Protein AF-A0A6M3JMM8-F1 (afdb_monomer)

Mean predicted aligned error: 8.92 Å

Nearest PDB structures (foldseek):
  6tbv-assembly1_L311  TM=4.826E-01  e=9.088E-01  Escherichia coli K-12
  4tma-assembly1_I  TM=4.012E-01  e=9.163E+00  Escherichia coli K-12

pLDDT: mean 82.33, std 11.72, range [55.28, 94.19]

Radius of gyration: 16.05 Å; Cα contacts (8 Å, |Δi|>4): 55; chains: 1; bounding box: 32×24×41 Å

Organism: NCBI:txid1070528

Solvent-accessible surface area (backbone atoms only — not comparable to full-atom values): 3094 Å² total; per-residue (Å²): 32,37,32,30,17,72,84,79,65,48,79,70,52,74,44,85,58,78,86,43,77,53,78,39,80,46,76,46,69,73,59,45,50,52,53,49,59,56,55,78,68,60,82,78,77,79,79,87,127

Secondary structure (DSSP, 8-state):
-EEEETTT--EEEE-S-TT---EEEE--HHHHHHHHHHHTT--------

Foldseek 3Di:
DWEAEPPPRDTPGDDPPPVDPDYDYDHDPV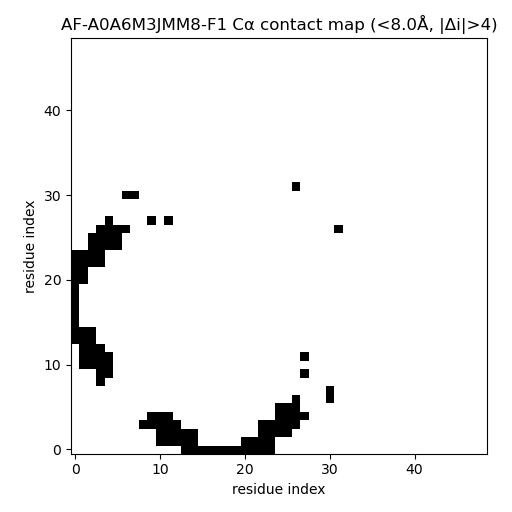RVVVVVVVVVPDPPPPDDD

Sequence (49 aa):
MLRQCSWCGKDMGEKPPLEDKSVTDGICDECLEKVKGELNGNNIQREER

Structure (mmCIF, N/CA/C/O backbone):
data_AF-A0A6M3JMM8-F1
#
_entry.id   AF-A0A6M3JMM8-F1
#
loop_
_atom_site.group_PDB
_atom_site.id
_atom_site.type_symbol
_atom_site.label_atom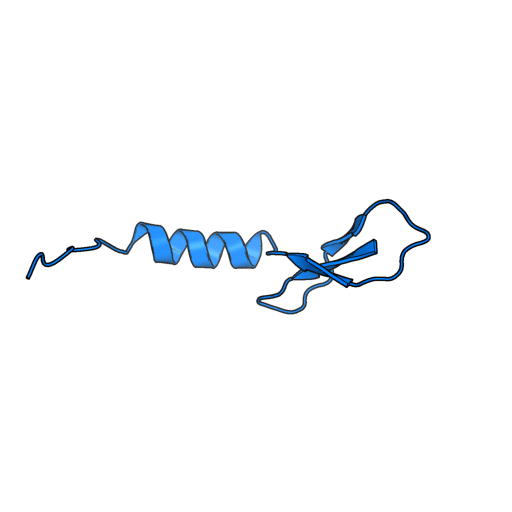_id
_atom_site.label_alt_id
_atom_site.label_comp_id
_atom_site.label_asym_id
_atom_site.label_entity_id
_atom_site.label_seq_id
_atom_site.pdbx_PDB_ins_code
_atom_site.Cartn_x
_atom_site.Cartn_y
_atom_site.Cartn_z
_atom_site.occupancy
_atom_site.B_iso_or_equiv
_atom_site.auth_seq_id
_atom_site.auth_comp_id
_atom_site.auth_asym_id
_atom_site.auth_atom_id
_atom_site.pdbx_PDB_model_num
ATOM 1 N N . MET A 1 1 ? 8.359 -6.329 -9.973 1.00 84.12 1 MET A N 1
ATOM 2 C CA . MET A 1 1 ? 7.064 -6.872 -9.512 1.00 84.12 1 MET A CA 1
ATOM 3 C C . MET A 1 1 ? 6.076 -5.744 -9.358 1.00 84.12 1 MET A C 1
ATOM 5 O O . MET A 1 1 ? 6.437 -4.699 -8.822 1.00 84.12 1 MET A O 1
ATOM 9 N N . LEU A 1 2 ? 4.857 -5.945 -9.844 1.00 85.00 2 LEU A N 1
ATOM 10 C CA . LEU A 1 2 ? 3.788 -4.953 -9.782 1.00 85.00 2 LEU A CA 1
ATOM 11 C C . LEU A 1 2 ? 3.117 -5.044 -8.413 1.00 85.00 2 LEU A C 1
ATOM 13 O O . LEU A 1 2 ? 2.911 -6.146 -7.904 1.00 85.00 2 LEU A O 1
ATOM 17 N N . ARG A 1 3 ? 2.790 -3.918 -7.787 1.00 90.81 3 ARG A N 1
ATOM 18 C CA . ARG A 1 3 ? 2.071 -3.901 -6.512 1.00 90.81 3 ARG A CA 1
ATOM 19 C C . ARG A 1 3 ? 0.673 -3.360 -6.740 1.00 90.81 3 ARG A C 1
ATOM 21 O O . ARG A 1 3 ? 0.516 -2.245 -7.220 1.00 90.81 3 ARG A O 1
ATOM 28 N N . GLN A 1 4 ? -0.334 -4.125 -6.347 1.00 94.19 4 GLN A N 1
ATOM 29 C CA . GLN A 1 4 ? -1.734 -3.750 -6.497 1.00 94.19 4 GLN A CA 1
ATOM 30 C C . GLN A 1 4 ? -2.445 -3.831 -5.150 1.00 94.19 4 GLN A C 1
ATOM 32 O O . GLN A 1 4 ? -2.169 -4.702 -4.324 1.00 94.19 4 GLN A O 1
ATOM 37 N N . CYS A 1 5 ? -3.373 -2.909 -4.906 1.00 94.00 5 CYS A N 1
ATOM 38 C CA . CYS A 1 5 ? -4.215 -2.982 -3.727 1.00 94.00 5 CYS A CA 1
ATOM 39 C C . CYS A 1 5 ? -5.269 -4.086 -3.879 1.00 94.00 5 CYS A C 1
ATOM 41 O O . CYS A 1 5 ? -6.089 -4.034 -4.790 1.00 94.00 5 CYS A O 1
ATOM 43 N N . SER A 1 6 ? -5.327 -5.025 -2.942 1.00 93.94 6 SER A N 1
ATOM 44 C CA . SER A 1 6 ? -6.293 -6.134 -2.955 1.00 93.94 6 SER A CA 1
ATOM 45 C C . SER A 1 6 ? -7.710 -5.714 -2.569 1.00 93.94 6 SER A C 1
ATOM 47 O O . SER A 1 6 ? -8.659 -6.445 -2.824 1.00 93.94 6 SER A O 1
ATOM 49 N N . TRP A 1 7 ? -7.869 -4.535 -1.958 1.00 92.12 7 TRP A N 1
ATOM 50 C CA . TRP A 1 7 ? -9.177 -3.998 -1.572 1.00 92.12 7 TRP A CA 1
ATOM 51 C C . TRP A 1 7 ? -9.864 -3.229 -2.698 1.00 92.12 7 TRP A C 1
ATOM 53 O O . TRP A 1 7 ? -11.060 -3.392 -2.910 1.00 92.12 7 TRP A O 1
ATOM 63 N N . CYS A 1 8 ? -9.129 -2.357 -3.392 1.00 93.44 8 CYS A N 1
ATOM 64 C CA . CYS A 1 8 ? -9.702 -1.466 -4.406 1.00 93.44 8 CYS A CA 1
ATOM 65 C C . CYS A 1 8 ? -9.124 -1.664 -5.812 1.00 93.44 8 CYS A C 1
ATOM 67 O O . CYS A 1 8 ? -9.576 -1.013 -6.748 1.00 93.44 8 CYS A O 1
ATOM 69 N N . GLY A 1 9 ? -8.115 -2.522 -5.971 1.00 91.88 9 GLY A N 1
ATOM 70 C CA . GLY A 1 9 ? -7.454 -2.777 -7.250 1.00 91.88 9 GLY A CA 1
ATOM 71 C C . GLY A 1 9 ? -6.512 -1.668 -7.724 1.00 91.88 9 GLY A C 1
ATOM 72 O O . GLY A 1 9 ? -6.025 -1.738 -8.845 1.00 91.88 9 GLY A O 1
ATOM 73 N N . LYS A 1 10 ? -6.248 -0.643 -6.903 1.00 92.19 10 LYS A N 1
ATOM 74 C CA . LYS A 1 10 ? -5.375 0.481 -7.270 1.00 92.19 10 LYS A CA 1
ATOM 75 C C . LYS A 1 10 ? -3.934 0.019 -7.489 1.00 92.19 10 LYS A C 1
ATOM 77 O O . LYS A 1 10 ? -3.381 -0.673 -6.634 1.00 92.19 10 LYS A O 1
ATOM 82 N N . ASP A 1 11 ? -3.331 0.451 -8.594 1.00 92.56 11 ASP A N 1
ATOM 83 C CA . ASP A 1 11 ? -1.904 0.264 -8.847 1.00 92.56 11 ASP A CA 1
ATOM 84 C C . ASP A 1 11 ? -1.077 1.102 -7.858 1.00 92.56 11 ASP A C 1
ATOM 86 O O . ASP A 1 11 ? -1.345 2.287 -7.636 1.00 92.56 11 ASP A O 1
ATOM 90 N N . MET A 1 12 ? -0.116 0.456 -7.205 1.00 90.38 12 MET A N 1
ATOM 91 C CA . MET A 1 12 ? 0.757 1.032 -6.181 1.00 90.38 12 MET A CA 1
ATOM 92 C C . MET A 1 12 ? 2.216 1.112 -6.655 1.00 90.38 12 MET A C 1
ATOM 94 O O . MET A 1 12 ? 3.116 1.296 -5.831 1.00 90.38 12 MET A O 1
ATOM 98 N N . GLY A 1 13 ? 2.453 0.974 -7.962 1.00 86.88 13 GLY A N 1
ATOM 99 C CA . GLY A 1 13 ? 3.770 1.006 -8.577 1.00 86.88 13 GLY A CA 1
ATOM 100 C C . GLY A 1 13 ? 4.538 -0.311 -8.503 1.00 86.88 13 GLY A C 1
ATOM 101 O O . GLY A 1 13 ? 4.034 -1.362 -8.099 1.00 86.88 13 GLY A O 1
ATOM 102 N N . GLU A 1 14 ? 5.801 -0.241 -8.914 1.00 86.19 14 GLU A N 1
ATOM 103 C CA . GLU A 1 14 ? 6.670 -1.403 -9.068 1.00 86.19 14 GLU A CA 1
ATOM 104 C C . GLU A 1 14 ? 7.717 -1.482 -7.954 1.00 86.19 14 GLU A C 1
ATOM 106 O O . GLU A 1 14 ? 8.275 -0.479 -7.507 1.00 86.19 14 GLU A O 1
ATOM 111 N N . LYS A 1 15 ? 8.023 -2.705 -7.525 1.00 82.50 15 LYS A N 1
ATOM 112 C CA . LYS A 1 15 ? 9.087 -3.024 -6.566 1.00 82.50 15 LYS A CA 1
ATOM 113 C C . LYS A 1 15 ? 10.127 -3.937 -7.232 1.00 82.50 15 LYS A C 1
ATOM 115 O O . LYS A 1 15 ? 9.760 -4.753 -8.082 1.00 82.50 15 LYS A O 1
ATOM 120 N N . PRO A 1 16 ? 11.415 -3.851 -6.853 1.00 81.62 16 PRO A N 1
ATOM 121 C CA . PRO A 1 16 ? 12.429 -4.779 -7.338 1.00 81.62 16 PRO A CA 1
ATOM 122 C C . PRO A 1 16 ? 12.138 -6.228 -6.892 1.00 81.62 16 PRO A C 1
ATOM 124 O O . PRO A 1 16 ? 11.636 -6.432 -5.779 1.00 81.62 16 PRO A O 1
ATOM 127 N N . PRO A 1 17 ? 12.479 -7.238 -7.714 1.00 81.75 17 PRO A N 1
ATOM 128 C CA . PRO A 1 17 ? 13.148 -7.131 -9.016 1.00 81.75 17 PRO A CA 1
ATOM 129 C C . PRO A 1 17 ? 12.206 -6.627 -10.124 1.00 81.75 17 PRO A C 1
ATOM 131 O O . PRO A 1 17 ? 11.051 -7.043 -10.207 1.00 81.75 17 PRO A O 1
ATOM 134 N N . LEU A 1 18 ? 12.700 -5.709 -10.965 1.00 74.81 18 LEU A N 1
ATOM 135 C CA . LEU A 1 18 ? 11.931 -5.082 -12.057 1.00 74.81 18 LEU A CA 1
ATOM 136 C C . LEU A 1 18 ? 11.666 -6.045 -13.229 1.00 74.81 18 LEU A C 1
ATOM 138 O O . LEU A 1 18 ? 10.779 -5.807 -14.039 1.00 74.81 18 LEU A O 1
ATOM 142 N N . GLU A 1 19 ? 12.418 -7.143 -13.303 1.00 83.56 19 GLU A N 1
ATOM 143 C CA . GLU A 1 19 ? 12.261 -8.193 -14.318 1.00 83.56 19 GLU A CA 1
ATOM 144 C C . GLU A 1 19 ? 11.066 -9.113 -14.028 1.00 83.56 19 GLU A C 1
ATOM 146 O O . GLU A 1 19 ? 10.506 -9.729 -14.935 1.00 83.56 19 GLU A O 1
ATOM 151 N N . ASP A 1 20 ? 10.649 -9.184 -12.764 1.00 80.69 20 ASP A N 1
ATOM 152 C CA . ASP A 1 20 ? 9.502 -9.973 -12.339 1.00 80.69 20 ASP A CA 1
ATOM 153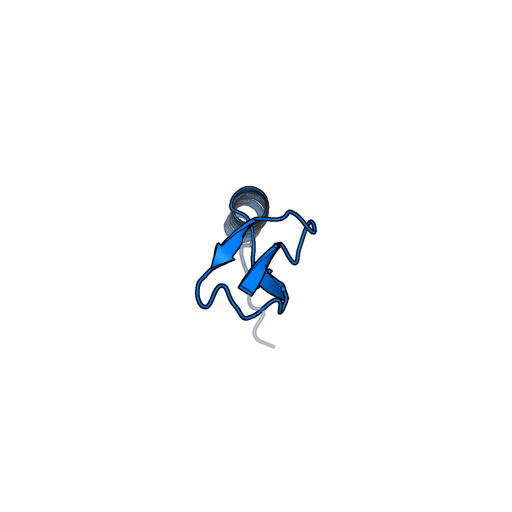 C C . ASP A 1 20 ? 8.215 -9.166 -12.558 1.00 80.69 20 ASP A C 1
ATOM 155 O O . ASP A 1 20 ? 8.011 -8.132 -11.923 1.00 80.69 20 ASP A O 1
ATOM 159 N N . LYS A 1 21 ? 7.337 -9.626 -13.455 1.00 80.50 21 LYS A N 1
ATOM 160 C CA . LYS A 1 21 ? 6.041 -8.986 -13.755 1.00 80.50 21 LYS A CA 1
ATOM 161 C C . LYS A 1 21 ? 4.881 -9.534 -12.921 1.00 80.50 21 LYS A C 1
ATOM 163 O O . LYS A 1 21 ? 3.727 -9.218 -13.205 1.00 80.50 21 LYS A O 1
ATOM 168 N N . SER A 1 22 ? 5.160 -10.354 -11.911 1.00 86.44 22 SER A N 1
ATOM 169 C CA . SER A 1 22 ? 4.131 -10.870 -11.012 1.00 86.44 22 SER A CA 1
ATOM 170 C C . SER A 1 22 ? 3.456 -9.722 -10.268 1.00 86.44 22 SER A C 1
ATOM 172 O O . SER A 1 22 ? 4.114 -8.763 -9.846 1.00 86.44 22 SER A O 1
ATOM 174 N N . VAL A 1 23 ? 2.137 -9.834 -10.109 1.00 85.12 23 VAL A N 1
ATOM 175 C CA . VAL A 1 23 ? 1.344 -8.909 -9.299 1.00 85.12 23 VAL A CA 1
ATOM 176 C C . VAL A 1 23 ? 1.415 -9.366 -7.849 1.00 85.12 23 VAL A C 1
ATOM 178 O O . VAL A 1 23 ? 1.199 -10.535 -7.540 1.00 85.12 23 VAL A O 1
ATOM 181 N N . THR A 1 24 ? 1.746 -8.436 -6.965 1.00 89.44 24 THR A N 1
ATOM 182 C CA . THR A 1 24 ? 1.755 -8.629 -5.520 1.00 89.44 24 THR A CA 1
ATOM 183 C C . THR A 1 24 ? 0.655 -7.809 -4.882 1.00 89.44 24 THR A C 1
ATOM 185 O O . THR A 1 24 ? 0.476 -6.624 -5.169 1.00 89.44 24 THR A O 1
ATOM 188 N N . ASP A 1 25 ? -0.060 -8.470 -3.991 1.00 90.50 25 ASP A N 1
ATOM 189 C CA . ASP A 1 25 ? -1.180 -7.935 -3.245 1.00 90.50 25 ASP A CA 1
ATOM 190 C C . ASP A 1 25 ? -0.725 -7.089 -2.047 1.00 90.50 25 ASP A C 1
ATOM 192 O O . ASP A 1 25 ? 0.196 -7.442 -1.305 1.00 90.50 25 ASP A O 1
ATOM 196 N N . GLY A 1 26 ? -1.375 -5.945 -1.844 1.00 90.69 26 GLY A N 1
ATOM 197 C CA . GLY A 1 26 ? -1.158 -5.052 -0.710 1.00 90.69 26 GLY A CA 1
ATOM 198 C C . GLY A 1 26 ? -2.404 -4.246 -0.347 1.00 90.69 26 GLY A C 1
ATOM 199 O O . GLY A 1 26 ? -3.473 -4.406 -0.927 1.00 90.69 26 GLY A O 1
ATOM 200 N N . ILE A 1 27 ? -2.277 -3.334 0.615 1.00 92.81 27 ILE A N 1
ATOM 201 C CA . ILE A 1 27 ? -3.325 -2.363 0.946 1.00 92.81 27 ILE A CA 1
ATOM 202 C C . ILE A 1 27 ? -2.781 -0.951 0.726 1.00 92.81 27 ILE A C 1
ATOM 204 O O . ILE A 1 27 ? -1.673 -0.645 1.170 1.00 92.81 27 ILE A O 1
ATOM 208 N N . CYS A 1 28 ? -3.522 -0.120 -0.011 1.00 93.25 28 CYS A N 1
ATOM 209 C CA . CYS A 1 28 ? -3.168 1.286 -0.186 1.00 93.25 28 CYS A CA 1
ATOM 210 C C . CYS A 1 28 ? -3.489 2.085 1.076 1.00 93.25 28 CYS A C 1
ATOM 212 O O . CYS A 1 28 ? -4.323 1.663 1.878 1.00 93.25 28 CYS A O 1
ATOM 214 N N . ASP A 1 29 ? -2.856 3.247 1.229 1.00 91.19 29 ASP A N 1
ATOM 215 C CA . ASP A 1 29 ? -3.030 4.086 2.417 1.00 91.19 29 ASP A CA 1
ATOM 216 C C . ASP A 1 29 ? -4.502 4.474 2.627 1.00 91.19 29 ASP A C 1
ATOM 218 O O . ASP A 1 29 ? -5.013 4.344 3.732 1.00 91.19 29 ASP A O 1
ATOM 222 N N . GLU A 1 30 ? -5.237 4.784 1.554 1.00 92.56 30 GLU A N 1
ATOM 223 C CA . GLU A 1 30 ? -6.670 5.110 1.620 1.00 92.56 30 GLU A CA 1
ATOM 224 C C . GLU A 1 30 ? -7.525 3.956 2.174 1.00 92.56 30 GLU A C 1
ATOM 226 O O . GLU A 1 30 ? -8.418 4.157 2.999 1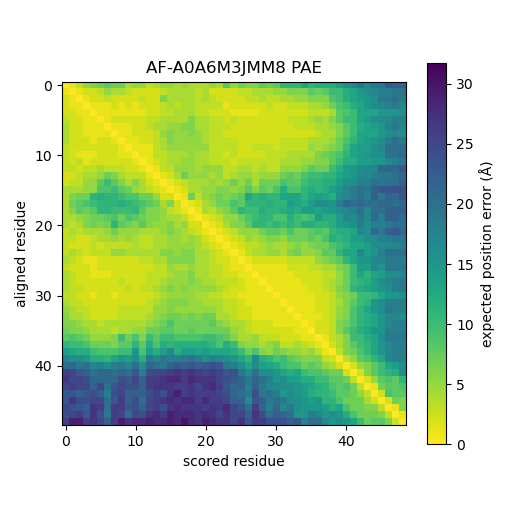.00 92.56 30 GLU A O 1
ATOM 231 N N . CYS A 1 31 ? -7.277 2.725 1.715 1.00 93.31 31 CYS A N 1
ATOM 232 C CA . CYS A 1 31 ? -7.978 1.545 2.222 1.00 93.31 31 CYS A CA 1
ATOM 233 C C . CYS A 1 31 ? -7.531 1.213 3.647 1.00 93.31 31 CYS A C 1
ATOM 235 O O . CYS A 1 31 ? -8.353 0.818 4.471 1.00 93.31 31 CYS A O 1
ATOM 237 N N . LEU A 1 32 ? -6.248 1.408 3.952 1.00 91.88 32 LEU A N 1
ATOM 238 C CA . LEU A 1 32 ? -5.697 1.196 5.281 1.00 91.88 32 LEU A CA 1
ATOM 239 C C . LEU A 1 32 ? -6.317 2.158 6.299 1.00 91.88 32 LEU A C 1
ATOM 241 O O . LEU A 1 32 ? -6.649 1.731 7.400 1.00 91.88 32 LEU A O 1
ATOM 245 N N . GLU A 1 33 ? -6.500 3.428 5.947 1.00 92.75 33 GLU A N 1
ATOM 246 C CA . GLU A 1 33 ? -7.144 4.427 6.804 1.00 92.75 33 GLU A CA 1
ATOM 247 C C . GLU A 1 33 ? -8.615 4.102 7.062 1.00 92.75 33 GLU A C 1
ATOM 249 O O . GLU A 1 33 ? -9.051 4.176 8.209 1.00 92.75 33 GLU A O 1
ATOM 254 N N . LYS A 1 34 ? -9.359 3.659 6.039 1.00 89.44 34 LYS A N 1
ATOM 255 C CA . LYS A 1 34 ? -10.751 3.201 6.205 1.00 89.44 34 LYS A CA 1
ATOM 256 C C . LYS A 1 34 ? -10.844 2.050 7.199 1.00 89.44 34 LYS A C 1
ATOM 258 O O . LYS A 1 34 ? -11.571 2.148 8.183 1.00 89.44 34 LYS A O 1
ATOM 263 N N . VAL A 1 35 ? -10.043 1.006 6.989 1.00 88.94 35 VAL A N 1
ATOM 264 C CA . VAL A 1 35 ? -10.039 -0.176 7.862 1.00 88.94 35 VAL A CA 1
ATOM 265 C C . VAL A 1 35 ? -9.567 0.185 9.273 1.00 88.94 35 VAL A C 1
ATOM 267 O O . VAL A 1 35 ? -10.160 -0.258 10.251 1.00 88.94 35 VAL A O 1
ATOM 270 N N . LYS A 1 36 ? -8.540 1.029 9.422 1.00 85.06 36 LYS A N 1
ATOM 271 C CA . LYS A 1 36 ? -8.098 1.518 10.741 1.00 85.06 36 LYS A CA 1
ATOM 272 C C . LYS A 1 36 ? -9.184 2.330 11.452 1.00 85.06 36 LYS A C 1
ATOM 274 O O . LYS A 1 36 ? -9.339 2.179 12.662 1.00 85.06 36 LYS A O 1
ATOM 279 N N . GLY A 1 37 ? -9.927 3.163 10.723 1.00 82.38 37 GLY A N 1
ATOM 280 C CA . GLY A 1 37 ? -11.063 3.919 11.252 1.00 82.38 37 GLY A CA 1
ATOM 281 C C . GLY A 1 37 ? -12.180 3.009 11.765 1.00 82.38 37 GLY A C 1
ATOM 282 O O . GLY A 1 37 ? -12.711 3.245 12.846 1.00 82.38 37 GLY A O 1
ATOM 283 N N . GLU A 1 38 ? -12.471 1.926 11.045 1.00 75.69 38 GLU A N 1
ATOM 284 C CA . GLU A 1 38 ? -13.456 0.918 11.457 1.00 75.69 38 GLU A CA 1
ATOM 285 C C . GLU A 1 38 ? -12.972 0.068 12.645 1.00 75.69 38 GLU A C 1
ATOM 287 O O . GLU A 1 38 ? -13.744 -0.233 13.556 1.00 75.69 38 GLU A O 1
ATOM 292 N N . LEU A 1 39 ? -11.685 -0.293 12.689 1.00 67.06 39 LEU A N 1
ATOM 293 C CA . LEU A 1 39 ? -11.112 -1.098 13.774 1.00 67.06 39 LEU A CA 1
ATOM 294 C C . LEU A 1 39 ? -11.006 -0.332 15.098 1.00 67.06 39 LEU A C 1
ATOM 296 O O . LEU A 1 39 ? -11.240 -0.924 16.148 1.00 67.06 39 LEU A O 1
ATOM 300 N N . ASN A 1 40 ? -10.723 0.973 15.068 1.00 59.03 40 ASN A N 1
ATOM 301 C CA . ASN A 1 40 ? -10.702 1.805 16.279 1.00 59.03 40 ASN A CA 1
ATOM 302 C C . ASN A 1 40 ? -12.088 1.969 16.935 1.00 59.03 40 ASN A C 1
ATOM 304 O O . ASN A 1 40 ? -12.164 2.401 18.083 1.00 59.03 40 ASN A O 1
ATOM 308 N N . GLY A 1 41 ? -13.174 1.621 16.235 1.00 56.47 41 GLY A N 1
ATOM 309 C CA . GLY A 1 41 ? -14.539 1.634 16.769 1.00 56.47 41 GLY A CA 1
ATOM 310 C C . GLY A 1 41 ? -15.026 0.293 17.330 1.00 56.47 41 GLY A C 1
ATOM 311 O O . GLY A 1 41 ? -16.086 0.247 17.954 1.00 56.47 41 GLY A O 1
ATOM 312 N N . ASN A 1 42 ? -14.284 -0.801 17.138 1.00 55.28 42 ASN A N 1
ATOM 313 C CA . ASN A 1 42 ? -14.733 -2.128 17.550 1.00 55.28 42 ASN A CA 1
ATOM 314 C C . ASN A 1 42 ? -14.278 -2.450 18.975 1.00 55.28 42 ASN A C 1
ATOM 316 O O . ASN A 1 42 ? -13.211 -3.010 19.219 1.00 55.28 42 ASN A O 1
ATOM 320 N N . ASN A 1 43 ? -15.146 -2.119 19.929 1.00 60.41 43 ASN A N 1
ATOM 321 C CA . ASN A 1 43 ? -15.092 -2.619 21.295 1.00 60.41 43 ASN A CA 1
ATOM 322 C C . ASN A 1 43 ? -15.428 -4.124 21.259 1.00 60.41 43 ASN A C 1
ATOM 324 O O . ASN A 1 43 ? -16.594 -4.513 21.331 1.00 60.41 43 ASN A O 1
ATOM 328 N N . ILE A 1 44 ? -14.416 -4.973 21.043 1.00 62.50 44 ILE A N 1
ATOM 329 C CA . ILE A 1 44 ? -14.573 -6.433 21.018 1.00 62.50 44 ILE A CA 1
ATOM 330 C C . ILE A 1 44 ? -14.937 -6.890 22.435 1.00 62.50 44 ILE A C 1
ATOM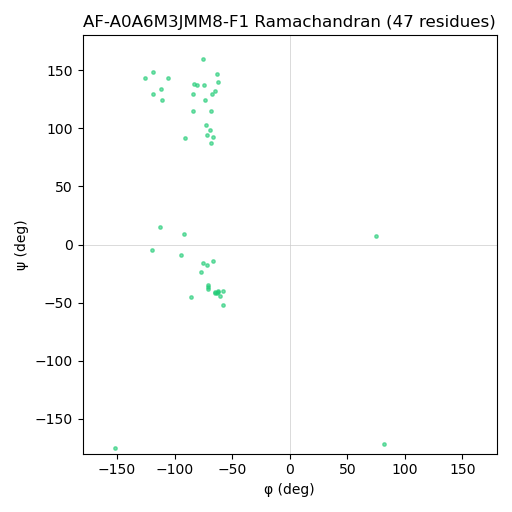 332 O O . ILE A 1 44 ? -14.064 -7.158 23.260 1.00 62.50 44 ILE A O 1
ATOM 336 N N . GLN A 1 45 ? -16.234 -7.000 22.720 1.00 61.94 45 GLN A N 1
ATOM 337 C CA . GLN A 1 45 ? -16.723 -7.775 23.855 1.00 61.94 45 GLN A CA 1
ATOM 338 C C . GLN A 1 45 ? -16.514 -9.249 23.504 1.00 61.94 45 GLN A C 1
ATOM 34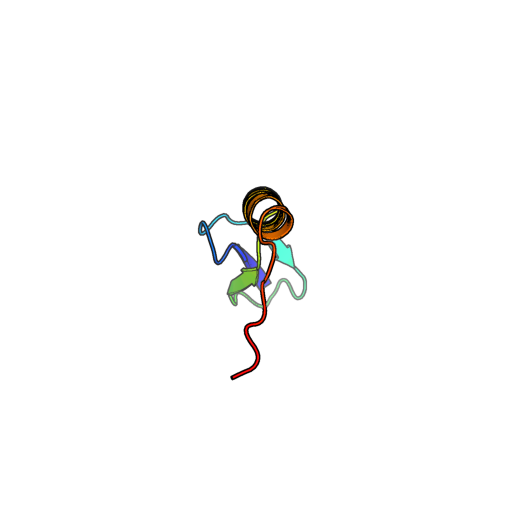0 O O . GLN A 1 45 ? -17.305 -9.854 22.782 1.00 61.94 45 GLN A O 1
ATOM 345 N N . ARG A 1 46 ? -15.382 -9.814 23.935 1.00 65.50 46 ARG A N 1
ATOM 346 C CA . ARG A 1 46 ? -15.187 -11.265 23.923 1.00 65.50 46 ARG A CA 1
ATOM 347 C C . ARG A 1 46 ? -16.118 -11.844 24.986 1.00 65.50 46 ARG A C 1
ATOM 349 O O . ARG A 1 46 ? -15.803 -11.781 26.167 1.00 65.50 46 ARG A O 1
ATOM 356 N N . GLU A 1 47 ? -17.277 -12.342 24.568 1.00 63.25 47 GLU A N 1
ATOM 357 C CA . GLU A 1 47 ? -18.123 -13.174 25.421 1.00 63.25 47 GLU A CA 1
ATOM 358 C C . GLU A 1 47 ? -17.437 -14.543 25.546 1.00 63.25 47 GLU A C 1
ATOM 360 O O . GLU A 1 47 ? -17.406 -15.329 24.598 1.00 63.25 47 GLU A O 1
ATOM 365 N N . GLU A 1 48 ? -16.788 -14.781 26.688 1.00 66.88 48 GLU A N 1
ATOM 366 C CA . GLU A 1 48 ? -16.337 -16.113 27.095 1.00 66.88 48 GLU A CA 1
ATOM 367 C C . GLU A 1 48 ? -17.586 -16.953 27.396 1.00 66.88 48 GLU A C 1
ATOM 369 O O . GLU A 1 48 ? -18.345 -16.627 28.310 1.00 66.88 48 GLU A O 1
ATOM 374 N N . ARG A 1 49 ? -17.823 -18.001 26.600 1.00 71.44 49 ARG A N 1
ATOM 375 C CA . ARG A 1 49 ? -18.884 -18.988 26.828 1.00 71.44 49 ARG A CA 1
ATOM 376 C C . ARG A 1 49 ? -18.274 -20.351 27.122 1.00 71.44 49 ARG A C 1
ATOM 378 O O . ARG A 1 49 ? -17.297 -20.705 26.425 1.00 71.44 49 ARG A O 1
#

=== Feature glossary ===
A reading guide for the features in this record.

Start from the sequence.

  · This is the polypeptide sequence — one letter per residue, N-terminus first. Length ranges from a few dozen residues for small domains to over a thousand for large multi-domain proteins.

Fold it, and you get atomic coordinates and the backbone conformation that goes with them.

  · Structure coordinates are given as an mmCIF _atom_site loop: one row per atom with element, residue name, chain id, seque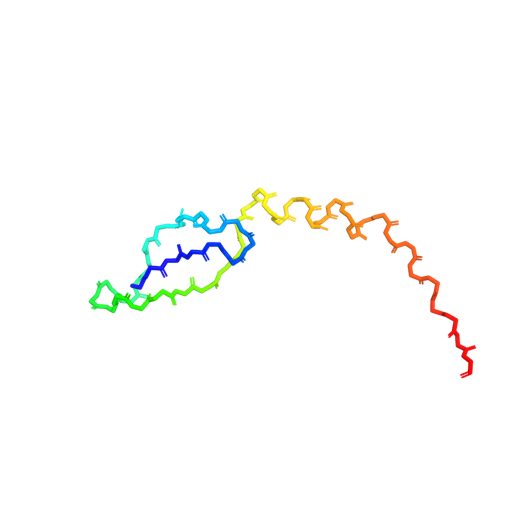nce number, and x/y/z position in Å. Only the four main-chain atoms per residue are included here; side chains are omitted to keep the record compact.

  · Backbone dihedral angles. Every residue except chain termini has a φ (preceding-C → N → Cα → C) and a ψ (N → Cα → C → next-N). They are reported in degrees following the IUPAC sign convention. Secondary structure is essentially a statement about which (φ, ψ) basin each residue occupies.

  · The SS8 string is DSSP's per-residue secondary-structure call. α-helix (H) means an i→i+4 H-bond ladder; β-strand (E) means the residue participates in a β-sheet; 3₁₀ (G) and π (I) are tighter and wider helices; T/S are turns/bends; '-' is loop.

  · SS3 is a coarse helix/strand/coil call (letters a/b/c) made by the P-SEA algorithm from inter-Cα distances and dihedrals. It is less detailed than DSSP but needs only Cα positions.

Summarize the fold with a handful of shape descriptors and a per-residue structural alphabet.

  · Radius of gyration (Rg) is the root-mean-square distance of Cα atoms from their centroid — a single number for overall size and compactness. A globular domain of N residues has Rg ≈ 2.2·N^0.38 Å; an extended or disordered chain has a much larger Rg. The Cα contact count is the number of residue pairs whose Cα atoms are within 8 Å and are more than four positions apart in sequence — a standard proxy for tertiary packing density. The bounding box is the smallest axis-aligned box enclosing all Cα atoms.

  · The Foldseek 3Di string encodes local tertiary geometry as a 20-letter alphabet — one character per residue — derived from the relative positions of nearby Cα atoms. Unlike the amino-acid sequence, 3Di is a direct function of the 3D structure, so two proteins with the same fold have similar 3Di strings even at low sequence identity.

  · Solvent-accessible surface area (SASA) is the area in Å² traced out by the centre of a 1.4 Å probe sphere (a water molecule) rolled over the protein's van der Waals surface (Shrake–Rupley / Lee–Richards construction). Buried residues have near-zero SASA; fully exposed residues can exceed 200 Å². The total SASA scales roughly with the number of surface residues.

Ask how reliable the model is.

  · pLDDT (predicted Local Distance Difference Test) is AlphaFold's per-residue confidence score, ranging from 0 to 100. Values above 90 indicate high confidence (typically well-packed cores); 70–90 is confident; 50–70 low confidence; below 50 usually means the region is disordered or the prediction is unreliable there. AlphaFold stores pLDDT in the mmCIF B-factor column.

  · B-factor (Debye–Waller factor) reflects atomic displacement in the crystal lattice. It is an experimental observable (units Å²), not a prediction; low values mean the atom is pinned down, high values mean it moves or is heterogeneous across the crystal.

  · Predicted Aligned Error (PAE) is an AlphaFold confidence matrix: entry (i, j) is the expected error in the position of residue j, in ångströms, when the prediction is superimposed on the true structure at residue i. Low PAE within a block of residues means that block is internally rigid and well-predicted; high PAE between two blocks means their relative placement is uncertain even if each block individually is confident.

Place it in context: what it resembles, what it is annotated as, and how it looks.

  · Nearest PDB neighbors are the top structural matches found by Foldseek when searching this structure against the entire Protein Data Bank. Each hit reports a TM-score (0 to 1; >0.5 almost always implies the same fold) and an E-value. These are *structural* homologs — they may share no detectable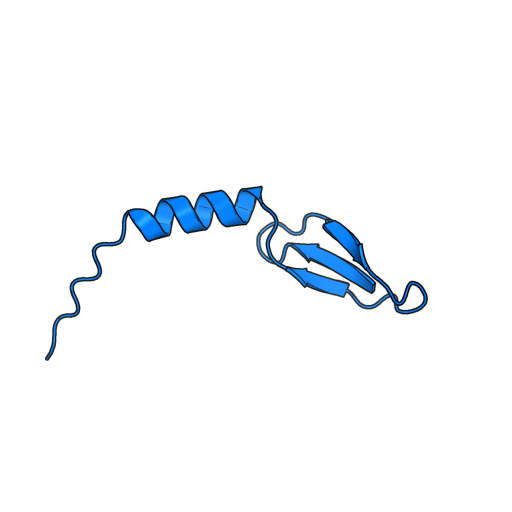 sequence similarity.

  · Functional annotations link the protein to curated databases. InterPro entries identify conserved domains and families by matching the sequence against member-database signatures (Pfam, PROSITE, CDD, …). Gene Ontology (GO) terms describe molecular function, biological process, and cellular component in a controlled vocabulary. CATH places the structure in a hierarchical fold classification (Class/Architecture/Topology/Homologous-superfamily). The organism is the source species.

  · Three diagnostic plots accompany the record. The Cα contact map 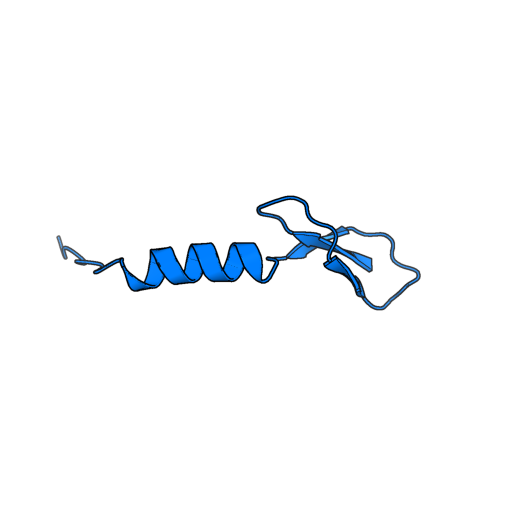visualizes the tertiary structure as a 2D adjacency matrix (8 Å cutoff, sequence-local contacts suppressed). The Ramachandran plot shows the distribution of backbone (φ, ψ) torsions, with points in the α and β basins reflecting secondary structure content. The PAE plot shows AlphaFold's inter-residue confidence as a color matrix.

  · Six rendered views show the 3D structure from the faces of a cube — i.e. along ±x, ±y, ±z. Rendering representation is drawn randomly per protein from cartoon (secondary-structure ribbons), sticks (backbone bonds), or molecular surface; coloring is either N→C rainbow (blue at the N-terminus through red at the C-terminus) or one color per chain.